Protein AF-A0A379W3E6-F1 (afdb_monomer_lite)

Organism: Salmonella enterica I (NCBI:txid59201)

Structure (mmCIF, N/CA/C/O backbone):
data_AF-A0A379W3E6-F1
#
_entry.id   AF-A0A379W3E6-F1
#
loop_
_atom_site.group_PDB
_atom_site.id
_atom_site.type_symbol
_atom_site.label_atom_id
_atom_site.label_alt_id
_atom_site.label_comp_id
_atom_site.label_asym_id
_atom_site.label_entity_id
_atom_site.label_seq_id
_atom_site.pdbx_PDB_ins_code
_atom_site.Cartn_x
_atom_site.Cartn_y
_atom_site.Cartn_z
_atom_site.occupancy
_atom_site.B_iso_or_equiv
_atom_site.auth_seq_id
_atom_site.auth_comp_id
_atom_site.auth_asym_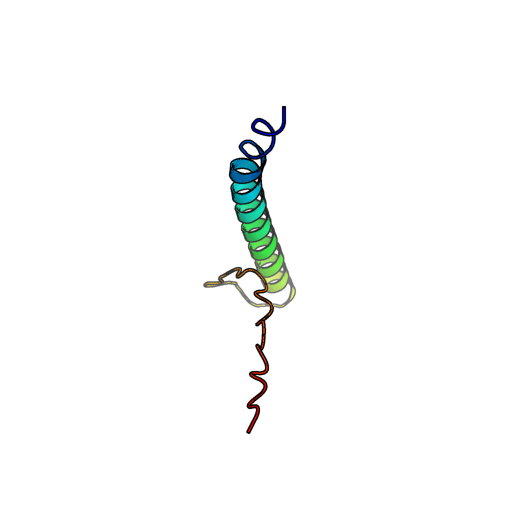id
_atom_site.auth_atom_id
_atom_site.pdbx_PDB_model_num
ATOM 1 N N . MET A 1 1 ? 25.560 -0.887 -34.073 1.00 41.22 1 MET A N 1
ATOM 2 C CA . MET A 1 1 ? 26.023 -1.118 -32.681 1.00 41.22 1 MET A CA 1
ATOM 3 C C . MET A 1 1 ? 24.844 -0.922 -31.716 1.00 41.22 1 MET A C 1
ATOM 5 O O . MET A 1 1 ? 24.805 0.059 -30.991 1.00 41.22 1 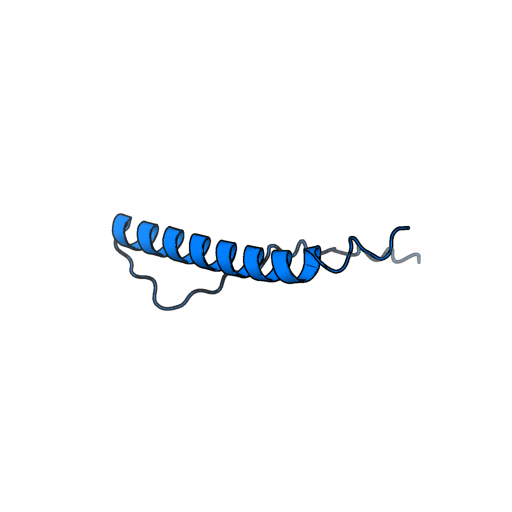MET A O 1
ATOM 9 N N . GLU A 1 2 ? 23.865 -1.834 -31.697 1.00 50.03 2 GLU A N 1
ATOM 10 C CA . GLU A 1 2 ? 22.639 -1.670 -30.876 1.00 50.03 2 GLU A CA 1
ATOM 11 C C . GLU A 1 2 ? 22.351 -2.857 -29.940 1.00 50.03 2 GLU A C 1
ATOM 13 O O . GLU A 1 2 ? 21.377 -2.851 -29.201 1.00 50.03 2 GLU A O 1
ATOM 18 N N . ALA A 1 3 ? 23.245 -3.847 -29.868 1.00 50.66 3 ALA A N 1
ATOM 19 C CA . ALA A 1 3 ? 23.063 -5.024 -29.010 1.00 50.66 3 ALA A CA 1
ATOM 20 C C . ALA A 1 3 ? 23.542 -4.835 -27.551 1.00 50.66 3 ALA A C 1
ATOM 22 O O . ALA A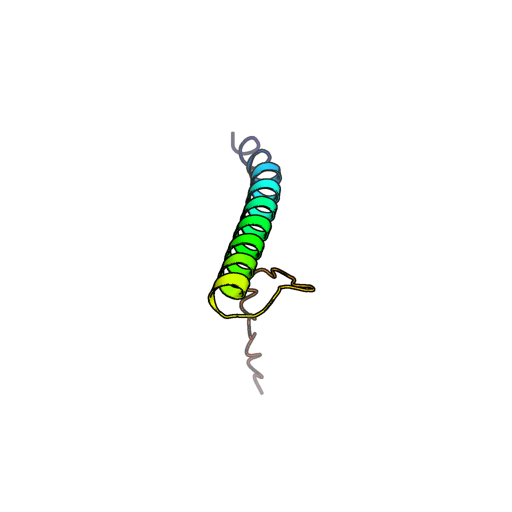 1 3 ? 23.398 -5.735 -26.729 1.00 50.66 3 ALA A O 1
ATOM 23 N N . LYS A 1 4 ? 24.135 -3.679 -27.202 1.00 53.19 4 LYS A N 1
ATOM 24 C CA . LYS A 1 4 ? 24.740 -3.448 -25.871 1.00 53.19 4 LYS A CA 1
ATOM 25 C C . LYS A 1 4 ? 23.851 -2.683 -24.879 1.00 53.19 4 LYS A C 1
ATOM 27 O O . LYS A 1 4 ? 24.210 -2.611 -23.709 1.00 53.19 4 LYS A O 1
ATOM 32 N N . ARG A 1 5 ? 22.704 -2.128 -25.304 1.00 54.47 5 ARG A N 1
ATOM 33 C CA . ARG A 1 5 ? 21.803 -1.363 -24.411 1.00 54.47 5 ARG A CA 1
ATOM 34 C C . ARG A 1 5 ? 20.679 -2.189 -23.781 1.00 54.47 5 ARG A C 1
ATOM 36 O O . ARG A 1 5 ? 20.224 -1.825 -22.710 1.00 54.47 5 ARG 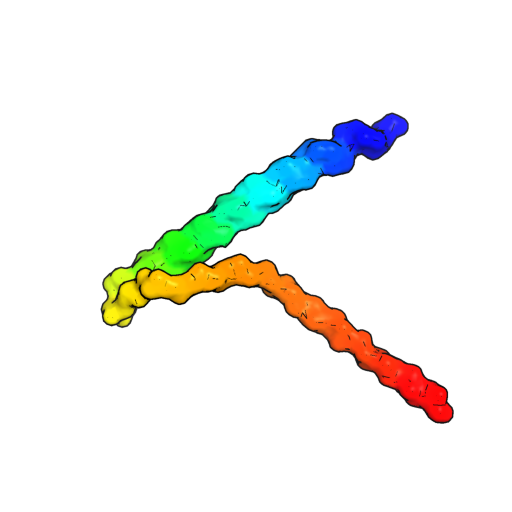A O 1
ATOM 43 N N . GLN A 1 6 ? 20.283 -3.315 -24.374 1.00 50.38 6 GLN A N 1
ATOM 44 C CA . GLN A 1 6 ? 19.151 -4.102 -23.862 1.00 50.38 6 GLN A CA 1
ATOM 45 C C . GLN A 1 6 ? 19.468 -4.930 -22.604 1.00 50.38 6 GLN A C 1
ATOM 47 O O . GLN A 1 6 ? 18.559 -5.259 -21.853 1.00 50.38 6 GLN A O 1
ATOM 52 N N . ARG A 1 7 ? 20.743 -5.247 -22.329 1.00 49.41 7 ARG A N 1
ATOM 53 C CA . ARG A 1 7 ? 21.112 -6.079 -21.166 1.00 49.41 7 ARG A CA 1
ATOM 54 C C . ARG A 1 7 ? 21.181 -5.336 -19.830 1.00 49.41 7 ARG A C 1
ATOM 56 O O . ARG A 1 7 ? 21.095 -5.992 -18.802 1.00 49.41 7 ARG A O 1
ATOM 63 N N . LYS A 1 8 ? 21.336 -4.007 -19.822 1.00 48.06 8 LYS A N 1
ATOM 64 C CA . LYS A 1 8 ? 21.355 -3.234 -18.564 1.00 48.06 8 LYS A CA 1
ATOM 65 C C . LYS A 1 8 ? 19.952 -3.016 -18.000 1.00 48.06 8 LYS A C 1
ATOM 67 O O . LYS A 1 8 ? 19.745 -3.136 -16.806 1.00 48.06 8 LYS A O 1
ATOM 72 N N . THR A 1 9 ? 18.968 -2.822 -18.872 1.00 53.47 9 THR A N 1
ATOM 73 C CA . THR A 1 9 ? 17.607 -2.458 -18.468 1.00 53.47 9 THR A CA 1
ATOM 74 C C . THR A 1 9 ? 16.876 -3.568 -17.714 1.00 53.47 9 THR A C 1
ATOM 76 O O . THR A 1 9 ? 16.012 -3.263 -16.906 1.00 53.47 9 THR A O 1
ATOM 79 N N . GLN A 1 10 ? 17.185 -4.846 -17.952 1.00 52.09 10 GLN A N 1
ATOM 80 C CA . GLN A 1 10 ? 16.421 -5.945 -17.353 1.00 52.09 10 GLN A CA 1
ATOM 81 C C . GLN A 1 10 ? 16.753 -6.177 -15.870 1.00 52.09 10 GLN A C 1
ATOM 83 O O . GLN A 1 10 ? 15.831 -6.417 -15.096 1.00 52.09 10 GLN A O 1
ATOM 88 N N . GLY A 1 11 ? 18.028 -6.049 -15.476 1.00 55.78 11 GLY A N 1
ATOM 89 C CA . GLY A 1 11 ? 18.431 -6.076 -14.062 1.00 55.78 11 GLY A CA 1
ATOM 90 C C . GLY A 1 11 ? 17.871 -4.869 -13.313 1.00 55.78 11 GLY A C 1
ATOM 91 O O . GLY A 1 11 ? 17.143 -5.034 -12.340 1.00 55.78 11 GLY A O 1
ATOM 92 N N . ASP A 1 12 ? 18.059 -3.674 -13.884 1.00 60.28 12 ASP A N 1
ATOM 93 C CA . ASP A 1 12 ? 17.535 -2.429 -13.315 1.00 60.28 12 ASP A CA 1
ATOM 94 C C . ASP A 1 12 ? 16.001 -2.457 -13.181 1.00 60.28 12 ASP A C 1
ATOM 96 O O . ASP A 1 12 ? 15.456 -1.965 -12.204 1.00 60.28 12 ASP A O 1
ATOM 100 N N . SER A 1 13 ? 15.274 -3.050 -14.135 1.00 61.56 13 SER A N 1
ATOM 101 C CA . SER A 1 13 ? 13.803 -3.109 -14.088 1.00 61.56 13 SER A CA 1
ATOM 102 C C . SER A 1 13 ? 13.280 -4.008 -12.968 1.00 61.56 13 SER A C 1
ATOM 104 O O . SER A 1 13 ? 12.258 -3.686 -12.365 1.00 61.56 13 SER A O 1
ATOM 106 N N . GLN A 1 14 ? 13.953 -5.127 -12.685 1.00 65.62 14 GLN A N 1
ATOM 107 C CA . GLN A 1 14 ? 13.574 -6.016 -11.585 1.00 65.62 14 GLN A CA 1
ATOM 108 C C . GLN A 1 14 ? 13.895 -5.379 -10.225 1.00 65.62 14 GLN A C 1
ATOM 110 O O . GLN A 1 14 ? 13.094 -5.479 -9.291 1.00 65.62 14 GLN A O 1
ATOM 115 N N . ASP A 1 15 ? 15.009 -4.651 -10.146 1.00 76.62 15 ASP A N 1
ATOM 116 C CA . ASP A 1 15 ? 15.401 -3.894 -8.958 1.00 76.62 15 ASP A CA 1
ATOM 117 C C . ASP A 1 15 ? 14.447 -2.711 -8.709 1.00 76.62 15 ASP A C 1
ATOM 119 O O . ASP A 1 15 ? 13.982 -2.505 -7.587 1.00 76.62 15 ASP A O 1
ATOM 123 N N . ILE A 1 16 ? 14.055 -1.988 -9.766 1.00 82.50 16 ILE A N 1
ATOM 124 C CA . ILE A 1 16 ? 13.060 -0.905 -9.709 1.00 82.50 16 ILE A CA 1
ATOM 125 C C . ILE A 1 16 ? 11.687 -1.444 -9.300 1.00 82.50 16 ILE A C 1
ATOM 127 O O . ILE A 1 16 ? 11.009 -0.817 -8.487 1.00 82.50 16 ILE A O 1
ATOM 131 N N . TRP A 1 17 ? 11.268 -2.594 -9.832 1.00 84.38 17 TRP A N 1
ATOM 132 C CA . TRP A 1 17 ? 9.989 -3.200 -9.466 1.00 84.38 17 TRP A CA 1
ATOM 133 C C . TRP A 1 17 ? 9.952 -3.585 -7.985 1.00 84.38 17 TRP A C 1
ATOM 135 O O . TRP A 1 17 ? 9.018 -3.218 -7.275 1.00 84.38 17 TRP A O 1
ATOM 145 N N . SER A 1 18 ? 11.000 -4.255 -7.503 1.00 85.25 18 SER A N 1
ATOM 146 C CA . SER A 1 18 ? 11.128 -4.647 -6.094 1.00 85.25 18 SER A CA 1
ATOM 147 C C . SER A 1 18 ? 11.104 -3.424 -5.172 1.00 85.25 18 SER A C 1
ATOM 149 O O . SER A 1 18 ? 10.410 -3.416 -4.156 1.00 85.25 18 SER A O 1
ATOM 151 N N . TYR A 1 19 ? 11.800 -2.353 -5.564 1.00 87.50 19 TYR A N 1
ATOM 152 C CA . TYR A 1 19 ? 11.784 -1.083 -4.845 1.00 87.50 19 TYR A CA 1
ATOM 153 C C . TYR A 1 19 ? 10.386 -0.444 -4.803 1.00 87.50 19 TYR A C 1
ATOM 155 O O . TYR A 1 19 ? 9.933 -0.017 -3.743 1.00 87.50 19 TYR A O 1
ATOM 163 N N . GLN A 1 20 ? 9.676 -0.400 -5.934 1.00 87.88 20 GLN A N 1
ATOM 164 C CA . GLN A 1 20 ? 8.321 0.155 -6.006 1.00 87.88 20 GLN A CA 1
ATOM 165 C C . GLN A 1 20 ? 7.324 -0.652 -5.175 1.00 87.88 20 GLN A C 1
ATOM 167 O O . GLN A 1 20 ? 6.497 -0.066 -4.477 1.00 87.88 20 GLN A O 1
ATOM 172 N N . GLN A 1 21 ? 7.425 -1.981 -5.214 1.00 89.81 21 GLN A N 1
ATOM 173 C CA . GLN A 1 21 ? 6.624 -2.861 -4.373 1.00 89.81 21 GLN A CA 1
ATOM 174 C C . GLN A 1 21 ? 6.847 -2.552 -2.890 1.00 89.81 21 GLN A C 1
ATOM 176 O O . GLN A 1 21 ? 5.878 -2.357 -2.157 1.00 89.81 21 GLN A O 1
ATOM 181 N N . GLN A 1 22 ? 8.105 -2.451 -2.457 1.00 90.62 22 GLN A N 1
ATOM 182 C CA . GLN A 1 22 ? 8.439 -2.130 -1.071 1.00 90.62 22 GLN A CA 1
ATOM 183 C C . GLN A 1 22 ? 7.894 -0.755 -0.658 1.00 90.62 22 GLN A C 1
ATOM 185 O O . GLN A 1 22 ? 7.223 -0.637 0.365 1.00 90.62 22 GLN A O 1
ATOM 190 N N . ALA A 1 23 ? 8.106 0.274 -1.484 1.00 91.69 23 ALA A N 1
ATOM 191 C CA . ALA A 1 23 ? 7.623 1.625 -1.210 1.00 91.69 23 ALA A CA 1
ATOM 192 C C . ALA A 1 23 ? 6.087 1.693 -1.103 1.00 91.69 23 ALA A C 1
ATOM 194 O O . ALA A 1 23 ? 5.554 2.402 -0.248 1.00 91.69 23 ALA A O 1
ATOM 195 N N . ALA A 1 24 ? 5.368 0.939 -1.940 1.00 91.88 24 ALA A N 1
ATOM 196 C CA . ALA A 1 24 ? 3.910 0.862 -1.892 1.00 91.88 24 ALA A CA 1
ATOM 197 C C . ALA A 1 24 ? 3.404 0.169 -0.615 1.00 91.88 24 ALA A C 1
ATOM 199 O O . ALA A 1 24 ? 2.458 0.657 0.007 1.00 91.88 24 ALA A O 1
ATOM 200 N N . LEU A 1 25 ? 4.049 -0.925 -0.190 1.00 93.31 25 LEU A N 1
ATOM 201 C CA . LEU A 1 25 ? 3.716 -1.616 1.061 1.00 93.31 25 LEU A CA 1
ATOM 202 C C . LEU A 1 25 ? 3.972 -0.730 2.285 1.00 93.31 25 LEU A C 1
ATOM 204 O O . LEU A 1 25 ? 3.120 -0.640 3.167 1.00 93.31 25 LEU A O 1
ATOM 208 N N . GLU A 1 26 ? 5.106 -0.032 2.322 1.00 94.38 26 GLU A N 1
ATOM 209 C CA . GLU A 1 26 ? 5.441 0.900 3.404 1.00 94.38 26 GLU A CA 1
ATOM 210 C C . GLU A 1 26 ? 4.462 2.070 3.483 1.00 94.38 26 GLU A C 1
ATOM 212 O O . GLU A 1 26 ? 4.022 2.452 4.570 1.00 94.38 26 GLU A O 1
ATOM 217 N N . TRP A 1 27 ? 4.100 2.642 2.332 1.00 94.75 27 TRP A N 1
ATOM 218 C CA . TRP A 1 27 ? 3.084 3.684 2.271 1.00 94.75 27 TRP A CA 1
ATOM 219 C C . TRP A 1 27 ? 1.741 3.179 2.815 1.00 94.75 27 TRP A C 1
ATOM 221 O O . TRP A 1 27 ? 1.133 3.855 3.646 1.00 94.75 27 TRP A O 1
ATOM 231 N N . LEU A 1 28 ? 1.309 1.975 2.423 1.00 94.38 28 LEU A N 1
ATOM 232 C CA . LEU A 1 28 ? 0.051 1.388 2.885 1.00 94.38 28 LEU A CA 1
ATOM 233 C C . LEU A 1 28 ? 0.064 1.084 4.391 1.00 94.38 28 LEU A C 1
ATOM 235 O O . LEU A 1 28 ? -0.922 1.351 5.076 1.00 94.38 28 LEU A O 1
ATOM 239 N N . ALA A 1 29 ? 1.177 0.579 4.924 1.00 94.69 29 ALA A N 1
ATOM 240 C CA . ALA A 1 29 ? 1.337 0.340 6.357 1.00 94.69 29 ALA A CA 1
ATOM 241 C C . ALA A 1 29 ? 1.213 1.643 7.164 1.00 94.69 29 ALA A C 1
ATOM 243 O O . ALA A 1 29 ? 0.445 1.703 8.124 1.00 94.69 29 ALA A O 1
ATOM 244 N N . ARG A 1 30 ? 1.875 2.718 6.711 1.00 95.62 30 ARG A N 1
ATOM 245 C CA . ARG A 1 30 ? 1.755 4.059 7.311 1.00 95.62 30 ARG A CA 1
ATOM 246 C C . ARG A 1 30 ? 0.327 4.595 7.262 1.00 95.62 30 ARG A C 1
ATOM 248 O O . ARG A 1 30 ? -0.122 5.227 8.214 1.00 95.62 30 ARG A O 1
ATOM 255 N N . GLN A 1 31 ? -0.397 4.354 6.167 1.00 95.69 31 GLN A N 1
ATOM 256 C CA . GLN A 1 31 ? -1.816 4.709 6.092 1.00 95.69 31 GLN A CA 1
ATOM 257 C C . GLN A 1 31 ? -2.648 3.930 7.112 1.00 95.69 31 GLN A C 1
ATOM 259 O O . GLN A 1 31 ? -3.545 4.510 7.717 1.00 95.69 31 GLN A O 1
ATOM 264 N N . GLY A 1 32 ? -2.324 2.661 7.354 1.00 94.44 32 GLY A N 1
ATOM 265 C CA . GLY A 1 32 ? -2.937 1.872 8.416 1.00 94.44 32 GLY A CA 1
ATOM 266 C C . GLY A 1 32 ? -2.758 2.496 9.793 1.00 94.44 32 GLY A C 1
ATOM 267 O O . GLY A 1 32 ? -3.745 2.767 10.477 1.00 94.44 32 GLY A O 1
ATOM 268 N N . GLU A 1 33 ? -1.516 2.805 10.161 1.00 94.25 33 GLU A N 1
ATOM 269 C CA . GLU A 1 33 ? -1.194 3.434 11.448 1.00 94.25 33 GLU A CA 1
ATOM 270 C C . GLU A 1 33 ? -1.953 4.753 11.653 1.00 94.25 33 GLU A C 1
ATOM 272 O O . GLU A 1 33 ? -2.459 5.016 12.742 1.00 94.25 33 GLU A O 1
ATOM 277 N N . GLN A 1 34 ? -2.094 5.557 10.593 1.00 95.94 34 GLN A N 1
ATOM 278 C CA . GLN A 1 34 ? -2.823 6.828 10.633 1.00 95.94 34 GLN A CA 1
ATOM 279 C C . GLN A 1 34 ? -4.348 6.670 10.712 1.00 95.94 34 GLN A C 1
ATOM 281 O O . GLN A 1 34 ? -5.018 7.553 11.244 1.00 95.94 34 GLN A O 1
ATOM 286 N N . ASN A 1 35 ? -4.906 5.575 10.189 1.00 95.44 35 ASN A N 1
ATOM 287 C CA . ASN A 1 35 ? -6.354 5.365 10.075 1.00 95.44 35 ASN A CA 1
ATOM 288 C C . ASN A 1 35 ? -6.889 4.249 10.995 1.00 95.44 35 ASN A C 1
ATOM 290 O O . ASN A 1 35 ? -8.065 3.898 10.916 1.00 95.44 35 ASN A O 1
ATOM 294 N N . GLY A 1 36 ? -6.051 3.701 11.879 1.00 95.50 36 GLY A N 1
ATOM 295 C CA . GLY A 1 36 ? -6.457 2.737 12.903 1.00 95.50 36 GLY A CA 1
ATOM 296 C C . GLY A 1 36 ? -6.581 1.287 12.426 1.00 95.50 36 GLY A C 1
ATOM 297 O O . GLY A 1 36 ? -7.324 0.518 13.033 1.00 95.50 36 GLY A O 1
ATOM 298 N N . PHE A 1 37 ? -5.866 0.888 11.369 1.00 93.75 37 PHE A N 1
ATOM 299 C CA . PHE A 1 37 ? -5.768 -0.515 10.950 1.00 93.75 37 PHE A CA 1
ATOM 300 C C . PHE A 1 37 ? -4.311 -0.961 10.806 1.00 93.75 37 PHE A C 1
ATOM 302 O O . PHE A 1 37 ? -3.414 -0.156 10.590 1.00 93.75 37 PHE A O 1
ATOM 309 N N . THR A 1 38 ? -4.053 -2.262 10.905 1.00 91.44 38 THR A N 1
ATOM 310 C CA . THR A 1 38 ? -2.716 -2.827 10.681 1.00 91.44 38 THR A CA 1
ATOM 311 C C . THR A 1 38 ? -2.719 -3.721 9.451 1.00 91.44 38 THR A C 1
ATOM 313 O O . THR A 1 38 ? -3.677 -4.451 9.184 1.00 91.44 38 THR A O 1
ATOM 316 N N . LEU A 1 39 ? -1.644 -3.645 8.669 1.00 89.94 39 LEU A N 1
ATOM 317 C CA . LEU A 1 39 ? -1.492 -4.463 7.475 1.00 89.94 39 LEU A CA 1
ATOM 318 C C . LEU A 1 39 ? -1.082 -5.884 7.883 1.00 89.94 39 LEU A C 1
ATOM 320 O O . LEU A 1 39 ? -0.017 -6.068 8.466 1.00 89.94 39 LEU A O 1
ATOM 324 N N . ARG A 1 40 ? -1.924 -6.884 7.592 1.00 88.81 40 ARG A N 1
ATOM 325 C CA . ARG A 1 40 ? -1.613 -8.300 7.862 1.00 88.81 40 ARG A CA 1
ATOM 326 C C . ARG A 1 40 ? -0.904 -8.957 6.680 1.00 88.81 40 ARG A C 1
ATOM 328 O O . ARG A 1 40 ? 0.178 -9.501 6.845 1.00 88.81 40 ARG A O 1
ATOM 335 N N . GLU A 1 41 ? -1.511 -8.878 5.501 1.00 87.12 41 GLU A N 1
ATOM 336 C CA . GLU A 1 41 ? -0.983 -9.395 4.235 1.00 87.12 41 GLU A CA 1
ATOM 337 C C . GLU A 1 41 ? -1.435 -8.465 3.100 1.00 87.12 41 GLU A C 1
ATOM 339 O O . GLU A 1 41 ? -2.577 -8.002 3.102 1.00 87.12 41 GLU A O 1
ATOM 344 N N . ALA A 1 42 ? -0.548 -8.176 2.143 1.00 84.69 42 ALA A N 1
ATOM 345 C CA . ALA A 1 42 ? -0.862 -7.399 0.944 1.00 84.69 42 ALA A CA 1
ATOM 346 C C . ALA A 1 42 ? 0.061 -7.779 -0.220 1.00 84.69 42 ALA A C 1
ATOM 348 O O . ALA A 1 42 ? 1.258 -7.994 -0.024 1.00 84.69 42 ALA A O 1
ATOM 349 N N . SER A 1 43 ? -0.491 -7.822 -1.434 1.00 82.62 43 SER A N 1
ATOM 350 C CA . SER A 1 43 ? 0.265 -7.938 -2.683 1.00 82.62 43 SER A CA 1
ATOM 351 C C . SER A 1 43 ? 0.231 -6.615 -3.444 1.00 82.62 43 SER A C 1
ATOM 353 O O . SER A 1 43 ? -0.779 -5.911 -3.457 1.00 82.62 43 SER A O 1
ATOM 355 N N . VAL A 1 44 ? 1.349 -6.271 -4.083 1.00 79.81 44 VAL A N 1
ATOM 356 C CA . VAL A 1 44 ? 1.420 -5.154 -5.029 1.00 79.81 44 VAL A CA 1
ATOM 357 C C . VAL A 1 44 ? 1.491 -5.761 -6.416 1.00 79.81 44 VAL A C 1
ATOM 359 O O . VAL A 1 44 ? 2.527 -6.282 -6.823 1.00 79.81 44 VAL A O 1
ATOM 362 N N . ASP A 1 45 ? 0.374 -5.711 -7.126 1.00 79.56 45 ASP A N 1
ATOM 363 C CA . ASP A 1 45 ? 0.289 -6.162 -8.506 1.00 79.56 45 ASP A CA 1
ATOM 364 C C . ASP A 1 45 ? 0.453 -4.973 -9.454 1.00 79.56 45 ASP A C 1
ATOM 366 O O . ASP A 1 45 ? -0.081 -3.883 -9.226 1.00 79.56 45 ASP A O 1
ATOM 370 N N . ALA A 1 46 ? 1.196 -5.167 -10.545 1.00 71.12 46 ALA A N 1
ATOM 371 C CA . ALA A 1 46 ? 1.276 -4.156 -11.589 1.00 71.12 46 ALA A CA 1
ATOM 372 C C . ALA A 1 46 ? -0.120 -3.962 -12.186 1.00 71.12 46 ALA A C 1
ATOM 374 O O . ALA A 1 46 ? -0.800 -4.943 -12.503 1.00 71.12 46 ALA A O 1
ATOM 375 N N . TYR A 1 47 ? -0.532 -2.707 -12.393 1.00 69.44 47 TYR A N 1
ATOM 376 C CA . TYR A 1 47 ? -1.758 -2.416 -13.128 1.00 69.44 47 TYR A CA 1
ATOM 377 C C . TYR A 1 47 ? -1.658 -3.019 -14.532 1.00 69.44 47 TYR A C 1
ATOM 379 O O . TYR A 1 47 ? -1.035 -2.473 -15.444 1.00 69.44 47 TYR A O 1
ATOM 387 N N . ARG A 1 48 ? -2.269 -4.189 -14.706 1.00 61.28 48 ARG A N 1
ATOM 388 C CA . ARG A 1 48 ? -2.375 -4.852 -15.993 1.00 61.28 48 ARG A CA 1
ATOM 389 C C . ARG A 1 48 ? -3.642 -4.340 -16.644 1.00 61.28 48 ARG A C 1
ATOM 391 O O . ARG A 1 48 ? -4.720 -4.887 -16.425 1.00 61.28 48 ARG A O 1
ATOM 398 N N . GLN A 1 49 ? -3.503 -3.291 -17.451 1.00 60.59 49 GLN A N 1
ATOM 399 C CA . GLN A 1 49 ? -4.591 -2.844 -18.309 1.00 60.59 49 GLN A CA 1
ATOM 400 C C . GLN A 1 49 ? -5.053 -4.044 -19.140 1.00 60.59 49 GLN A C 1
ATOM 402 O O . GLN A 1 49 ? -4.315 -4.545 -19.993 1.00 60.59 49 GLN A O 1
ATOM 407 N N . GLN A 1 50 ? -6.256 -4.546 -18.850 1.00 60.75 50 GLN A N 1
ATOM 408 C CA . GLN A 1 50 ? -6.851 -5.607 -19.643 1.00 60.75 50 GLN A CA 1
ATOM 409 C C . GLN A 1 50 ? -6.975 -5.070 -21.065 1.00 60.75 50 GLN A C 1
ATOM 411 O O . GLN A 1 50 ? -7.754 -4.154 -21.337 1.00 60.75 50 GLN A O 1
ATOM 416 N N . GLN A 1 51 ? -6.185 -5.623 -21.985 1.00 62.53 51 GLN A N 1
ATOM 417 C CA . GLN A 1 51 ? -6.462 -5.457 -23.398 1.00 62.53 51 GLN A CA 1
ATOM 418 C C . GLN A 1 51 ? -7.734 -6.249 -23.674 1.00 62.53 51 GLN A C 1
ATOM 420 O O . GLN A 1 51 ? -7.678 -7.424 -24.031 1.00 62.53 51 GLN A O 1
ATOM 425 N N . ILE A 1 52 ? -8.887 -5.614 -23.461 1.00 67.81 52 ILE A N 1
ATOM 426 C CA . ILE A 1 52 ? -10.172 -6.117 -23.928 1.00 67.81 52 ILE A CA 1
ATOM 427 C C . ILE A 1 52 ? -10.067 -6.109 -25.452 1.00 67.81 52 ILE A C 1
ATOM 429 O O . ILE A 1 52 ? -10.365 -5.115 -26.119 1.00 67.81 52 ILE A O 1
ATOM 433 N N . ARG A 1 53 ? -9.563 -7.207 -26.023 1.00 65.12 53 ARG A N 1
ATOM 434 C CA . ARG A 1 53 ? -9.666 -7.452 -27.454 1.00 65.12 53 ARG A CA 1
ATOM 435 C C . ARG A 1 53 ? -11.146 -7.640 -27.724 1.00 65.12 53 ARG A C 1
ATOM 437 O O . ARG A 1 53 ? -11.701 -8.711 -27.523 1.00 65.12 53 ARG A O 1
ATOM 444 N N . ARG A 1 54 ? -11.792 -6.554 -28.139 1.00 65.12 54 ARG A N 1
ATOM 445 C CA . ARG A 1 54 ? -13.138 -6.582 -28.691 1.00 65.12 54 ARG A CA 1
ATOM 446 C C . ARG A 1 54 ? -13.040 -7.346 -30.004 1.00 65.12 54 ARG A C 1
ATOM 448 O O . ARG A 1 54 ? -12.699 -6.773 -31.038 1.00 65.12 54 ARG A O 1
ATOM 455 N N . GLU A 1 55 ? -13.224 -8.657 -29.928 1.00 64.50 55 GLU A N 1
ATOM 456 C CA . GLU A 1 55 ? -13.237 -9.529 -31.090 1.00 64.50 55 GLU A CA 1
ATOM 457 C C . GLU A 1 55 ? -14.356 -9.028 -32.008 1.00 64.50 55 GLU A C 1
ATOM 459 O O . GLU A 1 55 ? -15.542 -9.076 -31.675 1.00 64.50 55 GLU A O 1
ATOM 464 N N . LYS A 1 56 ? -13.979 -8.423 -33.142 1.00 59.62 56 LYS A N 1
ATOM 465 C CA . LYS A 1 56 ? -14.941 -8.072 -34.184 1.00 59.62 56 LYS A CA 1
ATOM 466 C C . LYS A 1 56 ? -15.410 -9.394 -34.776 1.00 59.62 56 LYS A C 1
ATOM 468 O O . LYS A 1 56 ? -14.792 -9.887 -35.715 1.00 59.62 56 LYS A O 1
ATOM 473 N N . SER A 1 57 ? -16.486 -9.951 -34.225 1.00 64.44 57 SER A N 1
ATOM 474 C CA . SER A 1 57 ? -17.291 -10.960 -34.908 1.00 6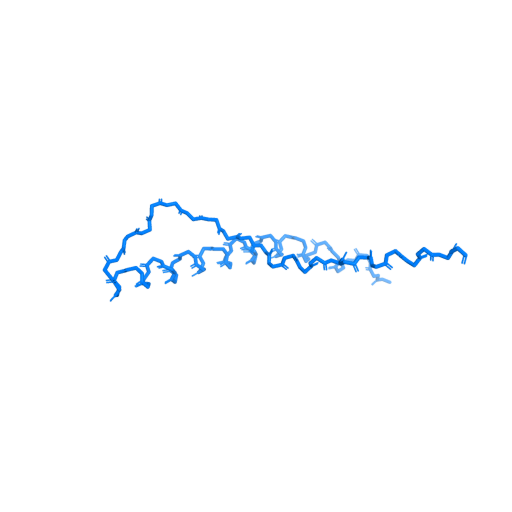4.44 57 SER A CA 1
ATOM 475 C C . SER A 1 57 ? -17.781 -10.341 -36.215 1.00 64.44 57 SER A C 1
ATOM 477 O O . SER A 1 57 ? -18.780 -9.628 -36.242 1.00 64.44 57 SER A O 1
ATOM 479 N N . ARG A 1 58 ? -17.017 -10.535 -37.293 1.00 65.19 58 ARG A N 1
ATOM 480 C CA . ARG A 1 58 ? -17.495 -10.323 -38.656 1.00 65.19 58 ARG A CA 1
ATOM 481 C C . ARG A 1 58 ? -18.320 -11.558 -38.995 1.00 65.19 58 ARG A C 1
ATOM 483 O O . ARG A 1 58 ? -17.762 -12.576 -3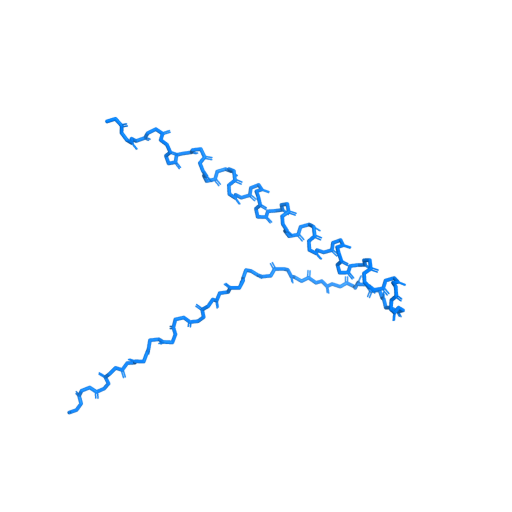9.393 1.00 65.19 58 ARG A O 1
ATOM 490 N N . ARG A 1 59 ? -19.614 -11.478 -38.704 1.00 59.44 59 ARG A N 1
ATOM 491 C CA . ARG A 1 59 ? -20.620 -12.253 -39.427 1.00 59.44 59 ARG A CA 1
ATOM 492 C C . ARG A 1 59 ? -20.998 -11.492 -40.686 1.00 59.44 59 ARG A C 1
ATOM 494 O O . ARG A 1 59 ? -20.935 -10.242 -40.632 1.00 59.44 59 ARG A O 1
#

Secondary structure (DSSP, 8-state):
--TTSHHHHHHHHHHHHHHHHHHHHHHHHHHHHHHT-----------------------

Sequence (59 aa):
MEAKRQRKTQGDSQDIWSYQQQAALEWLARQGEQNGFTLREASVDAYRQQQIRREKSRR

InterPro domains:
  IPR010179 CRISPR-associated protein Cse3 [PF08798] (5-57)

Radius of gyration: 19.21 Å; chains: 1; bounding box: 47×19×52 Å

pLDDT: mean 75.04, std 16.8, range [41.22, 95.94]

Foldseek 3Di:
DPPPPPVVVVVVVVVVVVVVFVVVVVVVQVVCVVVVHGDDDDGDDDPDPPPPPPPPPPD